Protein AF-A0A316QBG2-F1 (afdb_monomer)

Solvent-accessible surface area (backbone atoms only — not comparable to full-atom values): 4981 Å² total; per-residue (Å²): 136,61,61,62,60,54,50,53,52,44,39,50,76,71,71,38,79,82,64,96,53,47,80,47,75,56,89,72,54,73,67,57,50,52,54,46,52,52,52,46,24,64,77,68,75,50,82,80,57,74,92,67,74,44,66,88,64,52,39,20,59,52,35,42,44,51,52,53,50,52,52,51,54,52,51,60,56,58,68,68,74,116

Structure (mmCIF, N/CA/C/O backbone):
data_AF-A0A316QBG2-F1
#
_entry.id   AF-A0A316QBG2-F1
#
loop_
_atom_site.group_PDB
_atom_site.id
_atom_site.type_symbol
_atom_site.label_atom_id
_atom_site.label_alt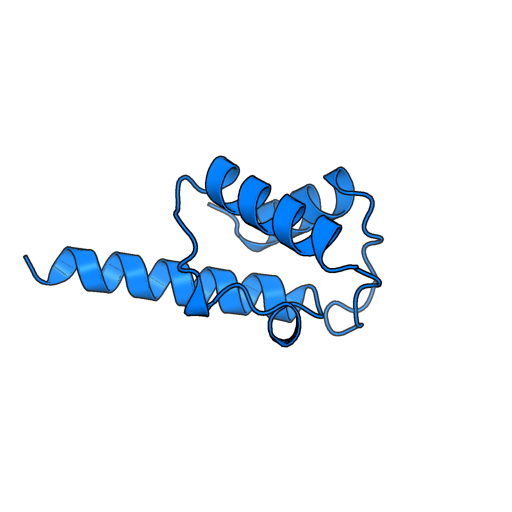_id
_atom_site.label_comp_id
_atom_site.label_asym_id
_atom_site.label_entity_id
_atom_site.label_seq_id
_atom_site.pdbx_PDB_ins_code
_atom_site.Cartn_x
_atom_site.Cartn_y
_atom_site.Cartn_z
_atom_site.occupancy
_atom_site.B_iso_or_equiv
_atom_site.auth_seq_id
_atom_site.auth_comp_id
_atom_site.auth_asym_id
_atom_site.auth_atom_id
_atom_site.pdbx_PDB_model_num
ATOM 1 N N . MET A 1 1 ? -2.344 15.271 9.015 1.00 69.75 1 MET A N 1
ATOM 2 C CA . MET A 1 1 ? -1.565 14.164 8.430 1.00 69.75 1 MET A CA 1
ATOM 3 C C . MET A 1 1 ? -1.831 14.123 6.934 1.00 69.75 1 MET A C 1
ATOM 5 O O . MET A 1 1 ? -2.980 14.309 6.558 1.00 69.75 1 MET A O 1
ATOM 9 N N . ASN A 1 2 ? -0.811 13.953 6.091 1.00 90.06 2 ASN A N 1
ATOM 10 C CA . ASN A 1 2 ? -0.991 13.884 4.640 1.00 90.06 2 ASN A CA 1
ATOM 11 C C . ASN A 1 2 ? -0.910 12.423 4.176 1.00 90.06 2 ASN A C 1
ATOM 13 O O . ASN A 1 2 ? 0.180 11.882 4.027 1.00 90.06 2 ASN A O 1
ATOM 17 N N . ILE A 1 3 ? -2.070 11.795 3.968 1.00 92.94 3 ILE A N 1
ATOM 18 C CA . ILE A 1 3 ? -2.189 10.365 3.628 1.00 92.94 3 ILE A CA 1
ATOM 19 C C . ILE A 1 3 ? -1.424 10.039 2.349 1.00 92.94 3 ILE A C 1
ATOM 21 O O . ILE A 1 3 ? -0.674 9.071 2.311 1.00 92.94 3 ILE A O 1
ATOM 25 N N . LYS A 1 4 ? -1.571 10.881 1.321 1.00 95.31 4 LYS A N 1
ATOM 26 C CA . LYS A 1 4 ? -0.892 10.691 0.038 1.00 95.31 4 LYS A CA 1
ATOM 27 C C . LYS A 1 4 ? 0.622 10.646 0.212 1.00 95.31 4 LYS A C 1
ATOM 29 O O . LYS A 1 4 ? 1.270 9.748 -0.303 1.00 95.31 4 LYS A O 1
ATOM 34 N N . GLU A 1 5 ? 1.176 11.599 0.950 1.00 95.62 5 GLU A N 1
ATOM 35 C CA . GLU A 1 5 ? 2.615 11.664 1.211 1.00 95.62 5 GLU A CA 1
ATOM 36 C C . GLU A 1 5 ? 3.104 10.456 2.020 1.00 95.62 5 GLU A C 1
ATOM 38 O O . GLU A 1 5 ? 4.117 9.860 1.669 1.00 95.62 5 GLU A O 1
ATOM 43 N N . THR A 1 6 ? 2.355 10.033 3.044 1.00 95.88 6 THR A N 1
ATOM 44 C CA . THR A 1 6 ? 2.681 8.826 3.820 1.00 95.88 6 THR A CA 1
ATOM 45 C C . THR A 1 6 ? 2.679 7.568 2.952 1.00 95.88 6 THR A C 1
ATOM 47 O O . THR A 1 6 ? 3.615 6.777 3.049 1.00 95.88 6 THR A O 1
ATOM 50 N N . VAL A 1 7 ? 1.673 7.393 2.090 1.00 96.06 7 VAL A N 1
ATOM 51 C CA . VAL A 1 7 ? 1.587 6.252 1.165 1.00 96.06 7 VAL A CA 1
ATOM 52 C C . VAL A 1 7 ? 2.782 6.244 0.214 1.00 96.06 7 VAL A C 1
ATOM 54 O O . VAL A 1 7 ? 3.472 5.235 0.136 1.00 96.06 7 VAL A O 1
ATOM 57 N N . LEU A 1 8 ? 3.072 7.368 -0.449 1.00 96.75 8 LEU A N 1
ATOM 58 C CA . LEU A 1 8 ? 4.176 7.459 -1.411 1.00 96.75 8 LEU A CA 1
ATOM 59 C C . LEU A 1 8 ? 5.530 7.135 -0.771 1.00 96.75 8 LEU A C 1
ATOM 61 O O . LEU A 1 8 ? 6.246 6.275 -1.273 1.00 96.75 8 LEU A O 1
ATOM 65 N N . ILE A 1 9 ? 5.836 7.751 0.376 1.00 96.31 9 ILE A N 1
ATOM 66 C CA . ILE A 1 9 ? 7.083 7.490 1.108 1.00 96.31 9 ILE A CA 1
ATOM 67 C C . ILE A 1 9 ? 7.177 6.015 1.506 1.00 96.31 9 ILE A C 1
ATOM 69 O O . ILE A 1 9 ? 8.232 5.407 1.371 1.00 96.31 9 ILE A O 1
ATOM 73 N N . THR A 1 10 ? 6.080 5.424 1.987 1.00 96.81 10 THR A N 1
ATOM 74 C CA . THR A 1 10 ? 6.093 4.027 2.443 1.00 96.81 10 THR A CA 1
ATOM 75 C C . THR A 1 10 ? 6.303 3.056 1.284 1.00 96.81 10 THR A C 1
ATOM 77 O O . THR A 1 10 ? 7.038 2.083 1.434 1.00 96.81 10 THR A O 1
ATOM 80 N N . LEU A 1 11 ? 5.691 3.318 0.128 1.00 96.56 11 LEU A N 1
ATOM 81 C CA . LEU A 1 11 ? 5.901 2.528 -1.083 1.00 96.56 11 LEU A CA 1
ATOM 82 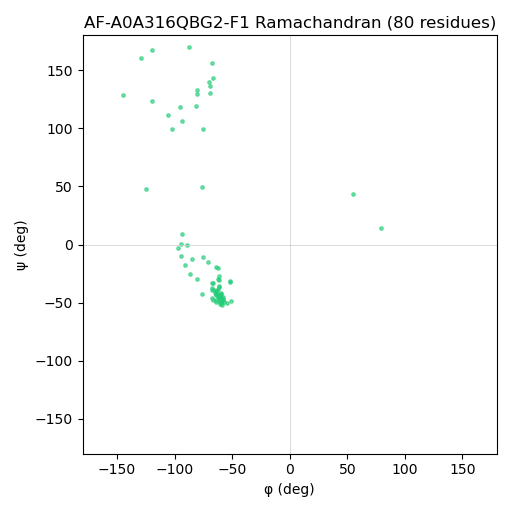C C . LEU A 1 11 ? 7.372 2.594 -1.528 1.00 96.56 11 LEU A C 1
ATOM 84 O O . LEU A 1 11 ? 7.993 1.546 -1.709 1.00 96.56 11 LEU A O 1
ATOM 88 N N . GLU A 1 12 ? 7.957 3.793 -1.602 1.00 96.00 12 GLU A N 1
ATOM 89 C CA . GLU A 1 12 ? 9.371 3.969 -1.965 1.00 96.00 12 GLU A CA 1
ATOM 90 C C . GLU A 1 12 ? 10.326 3.286 -0.971 1.00 96.00 12 GLU A C 1
ATOM 92 O O . GLU A 1 12 ? 11.258 2.594 -1.384 1.00 96.00 12 GLU A O 1
ATOM 97 N N . GLU A 1 13 ? 10.087 3.422 0.338 1.00 96.00 13 GLU A N 1
ATOM 98 C CA . GLU A 1 13 ? 10.893 2.786 1.395 1.00 96.00 13 GLU A CA 1
ATOM 99 C C . GLU A 1 13 ? 10.864 1.250 1.326 1.00 96.00 13 GLU A C 1
ATOM 101 O O . GLU A 1 13 ? 11.829 0.598 1.726 1.00 96.00 13 GLU A O 1
ATOM 106 N N . ASN A 1 14 ? 9.785 0.674 0.788 1.00 96.31 14 ASN A N 1
ATOM 107 C CA . ASN A 1 14 ? 9.629 -0.766 0.577 1.00 96.31 14 ASN A CA 1
ATOM 108 C C . ASN A 1 14 ? 10.060 -1.220 -0.831 1.00 96.31 14 ASN A C 1
ATOM 110 O O . ASN A 1 14 ? 9.862 -2.378 -1.192 1.00 96.31 14 ASN A O 1
ATOM 114 N N . GLY A 1 15 ? 10.679 -0.338 -1.624 1.00 95.31 15 GLY A N 1
ATOM 115 C CA . GLY A 1 15 ? 11.224 -0.668 -2.942 1.00 95.31 15 GLY A CA 1
ATOM 116 C C . GLY A 1 15 ? 10.191 -0.732 -4.069 1.00 95.31 15 GLY A C 1
ATOM 117 O O . GLY A 1 15 ? 10.508 -1.245 -5.142 1.00 95.31 15 GLY A O 1
ATOM 118 N N . ILE A 1 16 ? 8.981 -0.210 -3.853 1.00 96.56 16 ILE A N 1
ATOM 119 C CA . ILE A 1 16 ? 7.954 -0.105 -4.890 1.00 96.56 16 ILE A CA 1
ATOM 120 C C . ILE A 1 16 ? 8.241 1.114 -5.767 1.00 96.56 16 ILE A C 1
ATOM 122 O O . ILE A 1 16 ? 8.443 2.225 -5.276 1.00 96.56 16 ILE A O 1
ATOM 126 N N . TYR A 1 17 ? 8.243 0.903 -7.082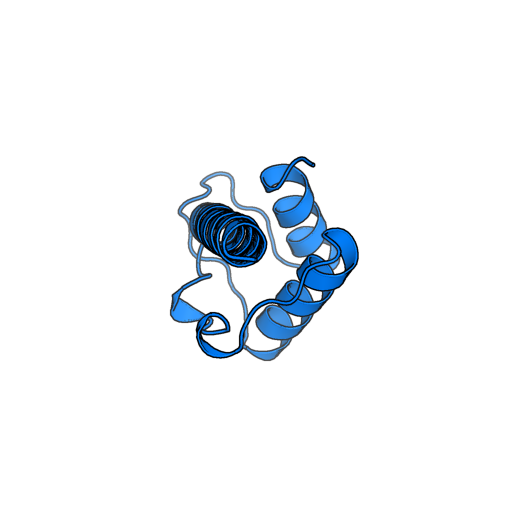 1.00 95.25 17 TYR A N 1
ATOM 127 C CA . TYR A 1 17 ? 8.344 1.988 -8.051 1.00 95.25 17 TYR A CA 1
ATOM 128 C C . TYR A 1 17 ? 7.065 2.833 -8.051 1.00 95.25 17 TYR A C 1
ATOM 130 O O . TYR A 1 17 ? 5.962 2.292 -8.044 1.00 95.25 17 TYR A O 1
ATOM 138 N N . ILE A 1 18 ? 7.220 4.158 -8.081 1.00 96.31 18 ILE A N 1
ATOM 139 C CA . ILE A 1 18 ? 6.107 5.107 -8.148 1.00 96.31 18 ILE A CA 1
ATOM 140 C C . ILE A 1 18 ? 5.847 5.454 -9.621 1.00 96.31 18 ILE A C 1
ATOM 142 O O . ILE A 1 18 ? 6.655 6.181 -10.206 1.00 96.31 18 ILE A O 1
ATOM 146 N N . PRO A 1 19 ? 4.762 4.943 -10.234 1.00 94.44 19 PRO A N 1
ATOM 147 C CA . PRO A 1 19 ? 4.394 5.298 -11.600 1.00 94.44 19 PRO A CA 1
ATOM 148 C C . PRO A 1 19 ? 3.952 6.764 -11.712 1.00 94.44 19 PRO A C 1
ATOM 150 O O . PRO A 1 19 ? 3.483 7.371 -10.745 1.00 94.44 19 PRO A O 1
ATOM 153 N N . ASP A 1 20 ? 4.067 7.322 -12.920 1.00 94.44 20 ASP A N 1
ATOM 154 C CA . ASP A 1 20 ? 3.544 8.660 -13.238 1.00 94.44 20 ASP A CA 1
ATOM 155 C C . ASP A 1 20 ? 2.003 8.693 -13.173 1.00 94.44 20 ASP A C 1
ATOM 157 O O . ASP A 1 20 ? 1.414 9.716 -12.805 1.00 94.44 20 ASP A O 1
ATOM 161 N N . ASP A 1 21 ? 1.352 7.575 -13.521 1.00 96.31 21 ASP A N 1
ATOM 162 C CA . ASP A 1 21 ? -0.092 7.368 -13.399 1.00 96.31 21 ASP A CA 1
ATOM 163 C C . ASP A 1 21 ? -0.424 6.641 -12.086 1.00 96.31 21 ASP A C 1
ATOM 165 O O . ASP A 1 21 ? -0.009 5.510 -11.851 1.00 96.31 21 ASP A O 1
ATOM 169 N N . LEU A 1 22 ? -1.201 7.289 -11.216 1.00 94.94 22 LEU A N 1
ATOM 170 C CA . LEU A 1 22 ? -1.538 6.763 -9.888 1.00 94.94 22 LEU A CA 1
ATOM 171 C C . LEU A 1 22 ? -2.581 5.634 -9.917 1.00 94.94 22 LEU A C 1
ATOM 173 O O . LEU A 1 22 ? -2.800 4.999 -8.878 1.00 94.94 22 LEU A O 1
ATOM 177 N N . ASP A 1 23 ? -3.217 5.408 -11.069 1.00 96.19 23 ASP A N 1
ATOM 178 C CA . ASP A 1 23 ? -4.138 4.297 -11.325 1.00 96.19 23 ASP A CA 1
ATOM 179 C C . ASP A 1 23 ? -3.444 3.083 -11.969 1.00 96.19 23 ASP A C 1
ATOM 181 O O . ASP A 1 23 ? -4.090 2.063 -12.213 1.00 96.19 23 ASP A O 1
ATOM 185 N N . GLU A 1 24 ? -2.132 3.154 -12.215 1.00 96.69 24 GLU A N 1
ATOM 186 C CA . GLU A 1 24 ? -1.348 2.007 -12.672 1.00 96.69 24 GLU A CA 1
ATOM 187 C C . GLU A 1 24 ? -1.197 0.959 -11.555 1.00 96.69 24 GLU A C 1
ATOM 189 O O . GLU A 1 24 ? -1.026 1.290 -10.375 1.00 96.69 24 GLU A O 1
ATOM 194 N N . GLU A 1 25 ? -1.289 -0.324 -11.929 1.00 95.62 25 GLU A N 1
ATOM 195 C CA . GLU A 1 25 ? -1.091 -1.429 -10.990 1.00 95.62 25 GLU A CA 1
ATOM 196 C C . GLU A 1 25 ? 0.377 -1.511 -10.553 1.00 95.62 25 GLU A C 1
ATOM 198 O O . GLU A 1 25 ? 1.300 -1.530 -11.365 1.00 95.62 25 GLU A O 1
ATOM 203 N N . LEU A 1 26 ? 0.583 -1.593 -9.244 1.00 95.81 26 LEU A N 1
ATOM 204 C CA . LEU A 1 26 ? 1.880 -1.740 -8.608 1.00 95.81 26 LEU A CA 1
ATOM 205 C C . LEU A 1 26 ? 2.316 -3.205 -8.662 1.00 95.81 26 LEU A C 1
ATOM 207 O O . LEU A 1 26 ? 1.558 -4.105 -8.296 1.00 95.81 26 LEU A O 1
ATOM 211 N N . ASP A 1 27 ? 3.567 -3.439 -9.058 1.00 94.19 27 ASP A N 1
ATOM 212 C CA . ASP A 1 27 ? 4.187 -4.760 -8.955 1.00 94.19 27 ASP A CA 1
ATOM 213 C C . ASP A 1 27 ? 4.556 -5.036 -7.492 1.00 94.19 27 ASP A C 1
ATOM 215 O O . ASP A 1 27 ? 5.537 -4.512 -6.960 1.00 94.19 27 ASP A O 1
ATOM 219 N N . MET A 1 28 ? 3.701 -5.797 -6.811 1.00 93.94 28 MET A N 1
ATOM 220 C CA . MET A 1 28 ? 3.783 -6.036 -5.376 1.00 93.94 28 MET A CA 1
ATOM 221 C C . MET A 1 28 ? 3.328 -7.456 -5.044 1.00 93.94 28 MET A C 1
ATOM 223 O O . MET A 1 28 ? 2.233 -7.881 -5.412 1.00 93.94 28 MET A O 1
ATOM 227 N N . ASP A 1 29 ? 4.148 -8.183 -4.287 1.00 93.25 29 ASP A N 1
ATOM 228 C CA . ASP A 1 29 ? 3.760 -9.475 -3.726 1.00 93.25 29 ASP A CA 1
ATOM 229 C C . ASP A 1 29 ? 3.062 -9.338 -2.361 1.00 93.25 29 ASP A C 1
ATOM 231 O O . ASP A 1 29 ? 3.043 -8.284 -1.723 1.00 93.25 29 ASP A O 1
ATOM 235 N N . SER A 1 30 ? 2.492 -10.442 -1.876 1.00 92.81 30 SER A N 1
ATOM 236 C CA . SER A 1 30 ? 1.777 -10.468 -0.598 1.00 92.81 30 SER A CA 1
ATOM 237 C C . SER A 1 30 ? 2.647 -10.118 0.613 1.00 92.81 30 SER A C 1
ATOM 239 O O . SER A 1 30 ? 2.125 -9.598 1.591 1.00 92.81 30 SER A O 1
ATOM 241 N N . ILE A 1 31 ? 3.950 -10.411 0.593 1.00 93.94 31 ILE A N 1
ATOM 242 C CA . ILE A 1 31 ? 4.837 -10.140 1.739 1.00 93.94 31 ILE A CA 1
ATOM 243 C C . ILE A 1 31 ? 5.156 -8.645 1.798 1.00 93.94 31 ILE A C 1
ATOM 245 O O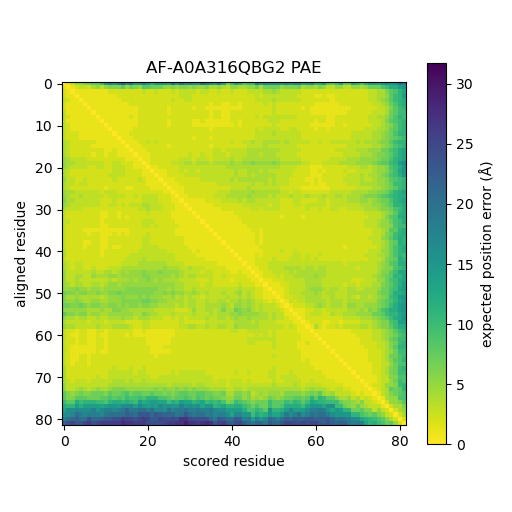 . ILE A 1 31 ? 5.114 -8.031 2.867 1.00 93.94 31 ILE A O 1
ATOM 249 N N . THR A 1 32 ? 5.423 -8.059 0.637 1.00 94.94 32 THR A N 1
ATOM 250 C CA . THR A 1 32 ? 5.682 -6.635 0.455 1.00 94.94 32 THR A CA 1
ATOM 251 C C . THR A 1 32 ? 4.439 -5.829 0.817 1.00 94.94 32 THR A C 1
ATOM 253 O O . THR A 1 32 ? 4.536 -4.886 1.597 1.00 94.94 32 THR A O 1
ATOM 256 N N . PHE A 1 33 ? 3.256 -6.273 0.380 1.00 95.44 33 PHE A N 1
ATOM 257 C CA . PHE A 1 33 ? 1.973 -5.695 0.785 1.00 95.44 33 PHE A CA 1
ATOM 258 C C . PHE A 1 33 ? 1.796 -5.651 2.308 1.00 95.44 33 PHE A C 1
ATOM 260 O O . PHE A 1 33 ? 1.494 -4.593 2.859 1.00 95.44 33 PHE A O 1
ATOM 267 N N . ILE A 1 34 ? 2.023 -6.773 2.999 1.00 94.75 34 ILE A N 1
ATOM 268 C CA . ILE A 1 34 ? 1.898 -6.821 4.462 1.00 94.75 34 ILE A CA 1
ATOM 269 C C . ILE A 1 34 ? 2.922 -5.901 5.134 1.00 94.75 34 ILE A C 1
ATOM 271 O O . ILE A 1 34 ? 2.577 -5.196 6.078 1.00 94.75 34 ILE A O 1
ATOM 275 N N . SER A 1 35 ? 4.155 -5.848 4.626 1.00 95.31 35 SER A N 1
ATOM 276 C CA . SER A 1 35 ? 5.196 -4.955 5.156 1.00 95.31 35 SER A CA 1
ATOM 277 C C . SER A 1 35 ? 4.791 -3.482 5.032 1.00 95.31 35 SER A C 1
ATOM 279 O O . SER A 1 35 ? 4.8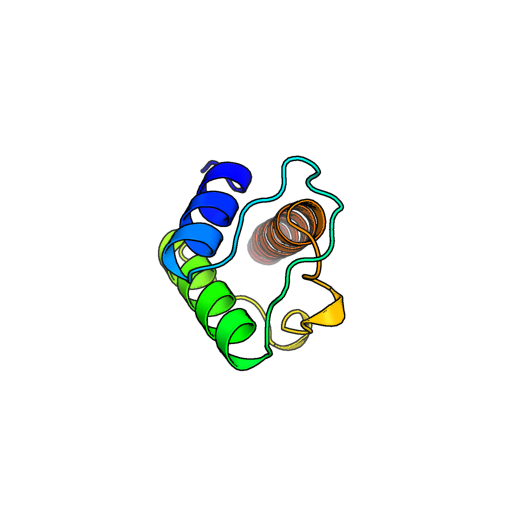86 -2.728 5.997 1.00 95.31 35 SER A O 1
ATOM 281 N N . ILE A 1 36 ? 4.248 -3.091 3.876 1.00 96.00 36 ILE A N 1
ATOM 282 C CA . ILE A 1 36 ? 3.728 -1.741 3.630 1.00 96.00 36 ILE A CA 1
ATOM 283 C C . ILE A 1 36 ? 2.558 -1.424 4.564 1.00 96.00 36 ILE A C 1
ATOM 285 O O . ILE A 1 36 ? 2.532 -0.342 5.147 1.00 96.00 36 ILE A O 1
ATOM 289 N N . ALA A 1 37 ? 1.608 -2.350 4.733 1.00 94.38 37 ALA A N 1
ATOM 290 C CA . ALA A 1 37 ? 0.464 -2.159 5.623 1.00 94.38 37 ALA A CA 1
ATOM 291 C C . ALA A 1 37 ? 0.914 -1.883 7.068 1.00 94.38 37 ALA A C 1
ATOM 293 O O . ALA A 1 37 ? 0.478 -0.893 7.655 1.00 94.38 37 ALA A O 1
ATOM 294 N N . VAL A 1 38 ? 1.862 -2.672 7.587 1.00 94.81 38 VAL A N 1
ATOM 295 C CA . VAL A 1 38 ? 2.445 -2.476 8.927 1.00 94.81 38 VAL A CA 1
ATOM 296 C C . VAL A 1 38 ? 3.164 -1.127 9.033 1.00 94.81 38 VAL A C 1
ATOM 298 O O . VAL A 1 38 ? 2.973 -0.392 10.000 1.00 94.81 38 VAL A O 1
ATOM 301 N N . CYS A 1 39 ? 3.951 -0.737 8.026 1.00 96.00 39 CYS A N 1
ATOM 302 C CA . CYS A 1 39 ? 4.607 0.573 8.026 1.00 96.00 39 CYS A CA 1
ATOM 303 C C . CYS A 1 39 ? 3.602 1.738 8.043 1.00 96.00 39 CYS A C 1
ATOM 305 O O . CYS A 1 39 ? 3.856 2.766 8.676 1.00 96.00 39 CYS A O 1
ATOM 307 N N . ILE A 1 40 ? 2.463 1.597 7.358 1.00 94.69 40 ILE A N 1
ATOM 308 C CA . ILE A 1 40 ? 1.388 2.591 7.392 1.00 94.69 40 ILE A CA 1
ATOM 309 C C . ILE A 1 40 ? 0.765 2.644 8.792 1.00 94.69 40 ILE A C 1
ATOM 311 O O . ILE A 1 40 ? 0.649 3.735 9.346 1.00 94.69 40 ILE A O 1
ATOM 315 N N . GLU A 1 41 ? 0.425 1.505 9.399 1.00 93.44 41 GLU A N 1
ATOM 316 C CA . GLU A 1 41 ? -0.077 1.441 10.781 1.00 93.44 41 GLU A CA 1
ATOM 317 C C . GLU A 1 41 ? 0.837 2.196 11.756 1.00 93.44 41 GLU A C 1
ATOM 319 O O . GLU A 1 41 ? 0.378 3.069 12.498 1.00 93.44 41 GLU A O 1
ATOM 324 N N . GLU A 1 42 ? 2.147 1.948 11.687 1.00 94.38 42 GLU A N 1
ATOM 325 C CA . GLU A 1 42 ? 3.145 2.610 12.529 1.00 94.38 42 GLU A CA 1
ATOM 326 C C . GLU A 1 42 ? 3.234 4.120 12.268 1.00 94.38 42 GLU A C 1
ATOM 328 O O . GLU A 1 42 ? 3.207 4.917 13.209 1.00 94.38 42 GLU A O 1
ATOM 333 N N . LYS A 1 43 ? 3.317 4.554 11.004 1.00 93.81 43 LYS A N 1
ATOM 334 C CA . LYS A 1 43 ? 3.435 5.986 10.668 1.00 93.81 43 LYS A CA 1
ATOM 335 C C . LYS A 1 43 ? 2.167 6.766 11.016 1.00 93.81 43 LYS A C 1
ATOM 337 O O . LYS A 1 43 ? 2.255 7.945 11.362 1.00 93.81 43 LYS A O 1
ATOM 342 N N . MET A 1 44 ? 1.002 6.131 10.904 1.00 91.00 44 MET A N 1
ATOM 343 C CA . MET A 1 44 ? -0.304 6.752 11.138 1.00 91.00 44 MET A CA 1
ATOM 344 C C . MET A 1 44 ? -0.832 6.553 12.558 1.00 91.00 44 MET A C 1
ATOM 346 O O . MET A 1 44 ? -1.797 7.218 12.924 1.00 91.00 44 MET A O 1
ATOM 350 N N . GLN A 1 45 ? -0.192 5.692 13.356 1.00 91.06 45 GLN A N 1
ATOM 351 C CA . GLN A 1 45 ? -0.661 5.281 14.682 1.00 91.06 45 GLN A CA 1
ATOM 352 C C . GLN A 1 45 ? -2.094 4.719 14.630 1.00 91.06 45 GLN A C 1
ATOM 354 O O . GLN A 1 45 ? -2.932 5.042 15.471 1.00 91.06 45 GLN A O 1
ATOM 359 N N . ILE A 1 46 ? -2.371 3.886 13.621 1.00 89.75 46 ILE A N 1
ATOM 360 C CA . ILE A 1 46 ? -3.656 3.196 13.429 1.00 89.75 46 ILE A CA 1
ATOM 361 C C . ILE A 1 46 ? -3.458 1.684 13.446 1.00 89.75 46 ILE A C 1
ATOM 363 O O . ILE A 1 46 ? -2.334 1.209 13.324 1.00 89.75 46 ILE A O 1
ATOM 367 N N . SER A 1 47 ? -4.558 0.937 13.537 1.00 89.19 47 SER A N 1
ATOM 368 C CA . SER A 1 47 ? -4.570 -0.493 13.236 1.00 89.19 47 SER A CA 1
ATOM 369 C C . SER A 1 47 ? -5.536 -0.758 12.086 1.00 89.19 47 SER A C 1
ATOM 371 O O . SER A 1 47 ? -6.704 -0.367 12.147 1.00 89.19 47 SER A O 1
ATOM 373 N N . ILE A 1 48 ? -5.032 -1.369 11.019 1.00 89.00 48 ILE A N 1
ATOM 374 C CA . ILE A 1 48 ? -5.801 -1.776 9.851 1.00 89.00 48 ILE A CA 1
ATOM 375 C C . ILE A 1 48 ? -6.483 -3.104 10.202 1.00 89.00 48 ILE A C 1
ATOM 377 O O . ILE A 1 48 ? -5.795 -4.089 10.462 1.00 89.00 48 ILE A O 1
ATOM 381 N N . PRO A 1 49 ? -7.824 -3.178 10.197 1.00 88.31 49 PRO A N 1
ATOM 382 C CA . PRO A 1 49 ? -8.502 -4.430 10.505 1.00 88.31 49 PRO A CA 1
ATOM 383 C C . PRO A 1 49 ? -8.232 -5.489 9.425 1.00 88.31 49 PRO A C 1
ATOM 385 O O . PRO A 1 49 ? -8.235 -5.173 8.234 1.00 88.31 49 PRO A O 1
ATOM 388 N N . ASP A 1 50 ? -8.087 -6.755 9.824 1.00 87.25 50 ASP A N 1
ATOM 389 C CA . ASP A 1 50 ? -7.747 -7.875 8.927 1.00 87.25 50 ASP A CA 1
ATOM 390 C C . ASP A 1 50 ? -8.659 -7.989 7.689 1.00 87.25 50 ASP A C 1
ATOM 392 O O . ASP A 1 50 ? -8.211 -8.366 6.608 1.00 87.25 50 ASP A O 1
ATOM 396 N N . GLU A 1 51 ? -9.939 -7.6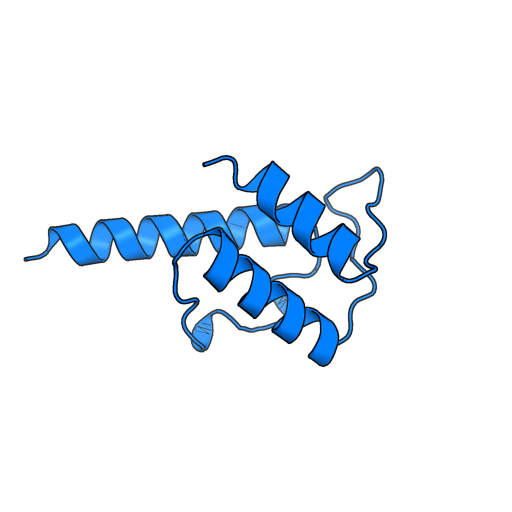20 7.801 1.00 85.44 51 GLU A N 1
ATOM 397 C CA . GLU A 1 51 ? -10.905 -7.618 6.684 1.00 85.44 51 GLU A CA 1
ATOM 398 C C . GLU A 1 51 ? -10.561 -6.620 5.555 1.00 85.44 51 GLU A C 1
ATOM 400 O O . GLU A 1 51 ? -11.043 -6.734 4.414 1.00 85.44 51 GLU A O 1
ATOM 405 N N . TYR A 1 52 ? -9.716 -5.636 5.863 1.00 84.56 52 TYR A N 1
ATOM 406 C CA . TYR A 1 52 ? -9.159 -4.696 4.904 1.00 84.56 52 TYR A CA 1
ATOM 407 C C . TYR A 1 52 ? -7.827 -5.181 4.324 1.00 84.56 52 TYR A C 1
ATOM 409 O O . TYR A 1 52 ? -7.486 -4.727 3.241 1.00 84.56 52 TYR A O 1
ATOM 417 N N . LEU A 1 53 ? -7.120 -6.147 4.927 1.00 86.31 53 LEU A N 1
ATOM 418 C CA . LEU A 1 53 ? -5.824 -6.668 4.451 1.00 86.31 53 LEU A CA 1
ATOM 419 C C . LEU A 1 53 ? -5.948 -7.622 3.245 1.00 86.31 53 LEU A C 1
ATOM 421 O O . LEU A 1 53 ? -5.377 -8.712 3.209 1.00 86.31 53 LEU A O 1
ATOM 425 N N . ALA A 1 54 ? -6.688 -7.206 2.222 1.00 88.62 54 ALA A N 1
ATOM 426 C CA . ALA A 1 54 ? -6.793 -7.903 0.950 1.00 88.62 54 ALA A CA 1
ATOM 427 C C . ALA A 1 54 ? -5.993 -7.144 -0.111 1.00 88.62 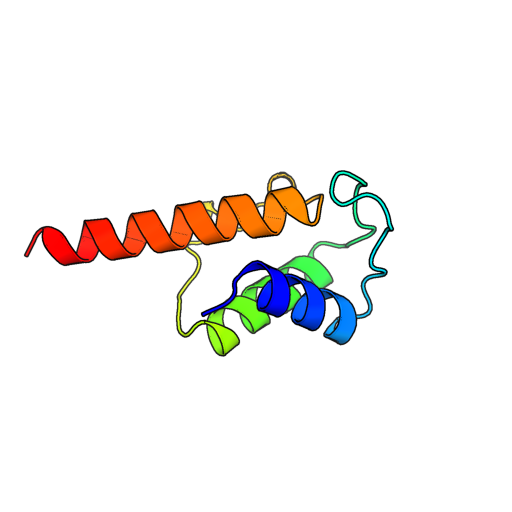54 ALA A C 1
ATOM 429 O O . ALA A 1 54 ? -6.411 -6.066 -0.528 1.00 88.62 54 ALA A O 1
ATOM 430 N N . ILE A 1 55 ? -4.888 -7.730 -0.585 1.00 87.19 55 ILE A N 1
ATOM 431 C CA . ILE A 1 55 ? -4.003 -7.115 -1.593 1.00 87.19 55 ILE A CA 1
ATOM 432 C C . ILE A 1 55 ? -4.764 -6.645 -2.842 1.00 87.19 55 ILE A C 1
ATOM 434 O O . ILE A 1 55 ? -4.437 -5.616 -3.422 1.00 87.19 55 ILE A O 1
ATOM 438 N N . ASP A 1 56 ? -5.850 -7.333 -3.208 1.00 87.62 56 ASP A N 1
ATOM 439 C CA . ASP A 1 56 ? -6.678 -6.956 -4.353 1.00 87.62 56 ASP A CA 1
ATOM 440 C C . ASP A 1 56 ? -7.349 -5.579 -4.224 1.00 87.62 56 ASP A C 1
ATOM 442 O O . ASP A 1 56 ? -7.739 -4.997 -5.235 1.00 87.62 56 ASP A O 1
ATOM 446 N N . LYS A 1 57 ? -7.483 -5.051 -3.002 1.00 87.50 57 LYS A N 1
ATOM 447 C CA . LYS A 1 57 ? -7.998 -3.701 -2.738 1.00 87.50 57 LYS A CA 1
ATOM 448 C C . LYS A 1 57 ? -6.910 -2.625 -2.840 1.00 87.50 57 LYS A C 1
ATOM 450 O O . LYS A 1 57 ? -7.255 -1.454 -2.884 1.00 87.50 57 LYS A O 1
ATOM 455 N N . PHE A 1 58 ? -5.634 -3.008 -2.886 1.00 92.56 58 PHE A N 1
ATOM 456 C CA . PHE A 1 58 ? -4.464 -2.132 -2.770 1.00 92.56 58 PHE A CA 1
ATOM 457 C C . PHE A 1 58 ? -3.527 -2.290 -3.978 1.00 92.56 58 PHE A C 1
ATOM 459 O O . PHE A 1 58 ? -2.322 -2.477 -3.831 1.00 92.56 58 PHE A O 1
ATOM 466 N N . LYS A 1 59 ? -4.085 -2.262 -5.194 1.00 93.44 59 LYS A N 1
ATOM 467 C CA . LYS A 1 59 ? -3.313 -2.482 -6.430 1.00 93.44 59 LYS A CA 1
ATOM 468 C C . LYS A 1 59 ? -2.661 -1.228 -6.989 1.00 93.44 59 LYS A C 1
ATOM 470 O O . LYS A 1 59 ? -1.678 -1.343 -7.695 1.00 93.44 59 LYS A O 1
ATOM 475 N N . THR A 1 60 ? -3.193 -0.049 -6.695 1.00 96.94 60 THR A N 1
ATOM 476 C CA . THR A 1 60 ? -2.739 1.237 -7.252 1.00 96.94 60 THR A CA 1
ATOM 477 C C . THR A 1 60 ? -2.495 2.249 -6.136 1.00 96.94 60 THR A C 1
ATOM 479 O O . THR A 1 60 ? -3.045 2.109 -5.035 1.00 96.94 60 THR A O 1
ATOM 482 N N . ILE A 1 61 ? -1.728 3.309 -6.397 1.00 97.00 61 ILE A N 1
ATOM 483 C CA . ILE A 1 61 ? -1.498 4.368 -5.398 1.00 97.00 61 ILE A CA 1
ATOM 484 C C . ILE A 1 61 ? -2.822 5.016 -4.978 1.00 97.00 61 ILE A C 1
ATOM 486 O O . ILE A 1 61 ? -3.045 5.238 -3.785 1.00 97.00 61 ILE A O 1
ATOM 490 N N . ASN A 1 62 ? -3.723 5.276 -5.930 1.00 97.31 62 ASN A N 1
ATOM 491 C CA . ASN A 1 62 ? -5.050 5.805 -5.617 1.00 97.31 62 ASN A CA 1
ATOM 492 C C . ASN A 1 62 ? -5.839 4.846 -4.719 1.00 97.31 62 ASN A C 1
ATOM 494 O O . ASN A 1 62 ? -6.382 5.283 -3.706 1.00 97.31 62 ASN A O 1
ATOM 498 N N . SER A 1 63 ? -5.814 3.540 -5.003 1.00 95.50 63 SER A N 1
ATOM 499 C CA . SER A 1 63 ? -6.495 2.552 -4.160 1.00 95.50 63 SER A CA 1
ATOM 500 C C . SER A 1 63 ? -5.929 2.510 -2.734 1.00 95.50 63 SER A C 1
ATOM 502 O O . SER A 1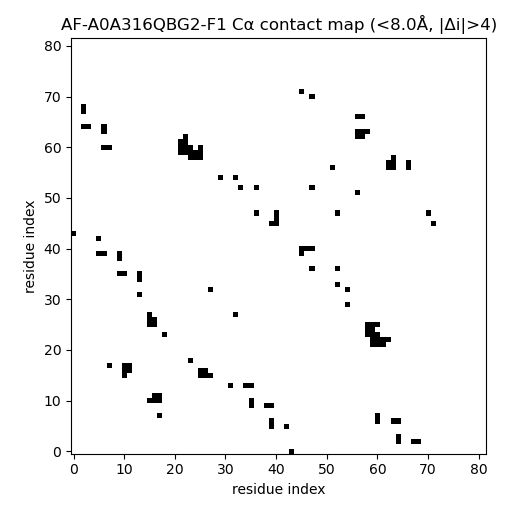 63 ? -6.699 2.436 -1.777 1.00 95.50 63 SER A O 1
ATOM 504 N N . PHE A 1 64 ? -4.610 2.653 -2.548 1.00 94.81 64 PHE A N 1
ATOM 505 C CA . PHE A 1 64 ? -4.014 2.788 -1.215 1.00 94.81 64 PHE A CA 1
ATOM 506 C C . PHE A 1 64 ? -4.578 4.005 -0.480 1.00 94.81 64 PHE A C 1
ATOM 508 O O . PHE A 1 64 ? -5.063 3.890 0.645 1.00 94.81 64 PHE A O 1
ATOM 515 N N . ILE A 1 65 ? -4.547 5.174 -1.122 1.00 95.38 65 ILE A N 1
ATOM 516 C CA . ILE A 1 65 ? -5.017 6.425 -0.521 1.00 95.38 65 ILE A CA 1
ATOM 517 C C . ILE A 1 65 ? -6.503 6.327 -0.159 1.00 95.38 65 ILE A C 1
ATOM 519 O O . ILE A 1 65 ? -6.893 6.732 0.937 1.00 95.38 65 ILE A O 1
ATOM 523 N N . GLU A 1 66 ? -7.333 5.792 -1.051 1.00 94.94 66 GLU A N 1
ATOM 524 C CA . GLU A 1 66 ? -8.772 5.639 -0.837 1.00 94.94 66 GLU A CA 1
ATOM 525 C C . GLU A 1 66 ? -9.084 4.682 0.315 1.00 94.94 66 GLU A C 1
ATOM 527 O O . GLU A 1 66 ? -9.830 5.050 1.224 1.00 94.94 66 GLU A O 1
ATOM 532 N N . ASN A 1 67 ? -8.481 3.490 0.337 1.00 93.31 67 ASN A N 1
ATOM 533 C CA . ASN A 1 67 ? -8.741 2.518 1.398 1.00 93.31 67 ASN A CA 1
ATOM 534 C C . ASN A 1 67 ? -8.274 3.028 2.766 1.00 93.31 67 ASN A C 1
ATOM 536 O O . ASN A 1 67 ? -9.010 2.896 3.741 1.00 93.31 67 ASN A O 1
ATOM 540 N N . ILE A 1 68 ? -7.103 3.669 2.849 1.00 92.75 68 ILE A N 1
ATOM 541 C CA . ILE A 1 68 ? -6.625 4.259 4.107 1.00 92.75 68 ILE A CA 1
ATOM 542 C C . ILE A 1 68 ? -7.550 5.389 4.579 1.00 92.75 68 ILE A C 1
ATOM 544 O O . ILE A 1 68 ? -7.865 5.465 5.766 1.00 92.75 68 ILE A O 1
ATOM 548 N N . ASN A 1 69 ? -8.058 6.226 3.668 1.00 92.62 69 ASN A N 1
ATOM 549 C CA . ASN A 1 69 ? -9.081 7.218 4.009 1.00 92.62 69 ASN A CA 1
ATOM 550 C C . ASN A 1 69 ? -10.357 6.566 4.558 1.00 92.62 69 ASN A C 1
ATOM 552 O O . ASN A 1 69 ? -10.911 7.045 5.546 1.00 92.62 69 ASN A O 1
ATOM 556 N N . ILE A 1 70 ? -10.844 5.494 3.930 1.00 91.25 70 ILE A N 1
ATOM 557 C CA . ILE A 1 70 ? -12.040 4.772 4.387 1.00 91.25 70 ILE A CA 1
ATOM 558 C C . ILE A 1 70 ? -11.821 4.218 5.797 1.00 91.25 70 ILE A C 1
ATOM 560 O O . ILE A 1 70 ? -12.668 4.425 6.666 1.00 91.25 70 ILE A O 1
ATOM 564 N N . ILE A 1 71 ? -10.675 3.575 6.038 1.00 90.38 71 ILE A N 1
ATOM 565 C CA . ILE A 1 71 ? -10.323 2.999 7.340 1.00 90.38 71 ILE A CA 1
ATOM 566 C C . ILE A 1 71 ? -10.292 4.094 8.408 1.00 90.38 71 ILE A C 1
ATOM 568 O O . ILE A 1 71 ? -10.986 3.971 9.414 1.00 90.38 71 ILE A O 1
ATOM 572 N N . LEU A 1 72 ? -9.589 5.203 8.170 1.00 89.31 72 LEU A N 1
ATOM 573 C CA . LEU A 1 72 ? -9.529 6.322 9.115 1.00 89.31 72 LEU A CA 1
ATOM 574 C C . LEU A 1 72 ? -10.908 6.882 9.459 1.00 89.31 72 LEU A C 1
ATOM 576 O O . LEU A 1 72 ? -11.253 6.996 10.633 1.00 89.31 72 LEU A O 1
ATOM 580 N N . ASN A 1 73 ? -11.721 7.165 8.440 1.00 89.31 73 ASN A N 1
ATOM 581 C CA . ASN A 1 73 ? -13.075 7.666 8.655 1.00 89.31 73 ASN A CA 1
ATOM 582 C C . ASN A 1 73 ? -13.928 6.651 9.432 1.00 89.31 73 ASN A C 1
ATOM 584 O O . ASN A 1 73 ? -14.773 7.040 10.236 1.00 89.31 73 ASN A O 1
ATOM 588 N N . SER A 1 74 ? -13.743 5.348 9.203 1.00 87.38 74 SER A N 1
ATOM 589 C CA . SER A 1 74 ? -14.470 4.314 9.946 1.00 87.38 74 SER A CA 1
ATOM 590 C C . SER A 1 74 ? -14.088 4.289 11.432 1.00 87.38 74 SER A C 1
ATOM 592 O O . SER A 1 74 ? -14.976 4.182 12.277 1.00 87.38 74 SER A O 1
ATOM 594 N N . LEU A 1 75 ? -12.804 4.489 11.751 1.00 81.81 75 LEU A N 1
ATOM 595 C CA . LEU A 1 75 ? -12.293 4.553 13.123 1.00 81.81 75 LEU A CA 1
ATOM 596 C C . LEU A 1 75 ? -12.805 5.804 13.855 1.00 81.81 75 LEU A C 1
ATOM 598 O O . LEU A 1 75 ? -13.355 5.688 14.947 1.00 81.81 75 LEU A O 1
ATOM 602 N N . GLU A 1 76 ? -12.749 6.981 13.221 1.00 80.00 76 GLU A N 1
ATOM 603 C CA . GLU A 1 76 ? -13.254 8.234 13.812 1.00 80.00 76 GLU A CA 1
ATOM 604 C C . GLU A 1 76 ? -14.765 8.204 14.095 1.00 80.00 76 GLU A C 1
ATOM 606 O O . GLU A 1 76 ? -15.259 8.904 14.981 1.00 80.00 76 GLU A O 1
ATOM 611 N N . ASN A 1 77 ? -15.531 7.443 13.308 1.00 76.12 77 ASN A N 1
ATOM 612 C CA . ASN A 1 77 ? -16.963 7.271 13.540 1.00 76.12 77 ASN A CA 1
ATOM 613 C C . ASN A 1 77 ? -17.254 6.233 14.631 1.00 76.12 77 ASN A C 1
ATOM 615 O O . ASN A 1 77 ? -18.256 6.380 15.328 1.00 76.12 77 ASN A O 1
ATOM 619 N N . ALA A 1 78 ? -16.392 5.227 14.808 1.00 71.00 78 ALA A N 1
ATOM 620 C CA . ALA A 1 78 ? -16.507 4.265 15.900 1.00 71.00 78 ALA A CA 1
ATOM 621 C C . ALA A 1 78 ? -16.259 4.925 17.271 1.00 71.00 78 ALA A C 1
ATOM 623 O O . ALA A 1 78 ? -16.989 4.641 18.215 1.00 71.00 78 ALA A O 1
ATOM 624 N N . GLU A 1 79 ? -15.318 5.871 17.363 1.00 59.19 79 GLU A N 1
ATOM 625 C CA . GLU A 1 79 ? -15.014 6.608 18.605 1.00 59.19 79 GLU A CA 1
ATOM 626 C C . GLU A 1 79 ? -16.104 7.610 19.034 1.00 59.19 79 GLU A C 1
ATOM 628 O O . GLU A 1 79 ? -16.110 8.071 20.171 1.00 59.19 79 GLU A O 1
ATOM 633 N N . LYS A 1 80 ? -17.044 7.969 18.149 1.00 59.72 80 LYS A N 1
ATOM 634 C CA . LYS A 1 80 ? -18.134 8.926 18.447 1.00 59.72 80 LYS A CA 1
ATOM 635 C C . LYS A 1 80 ? -19.395 8.278 19.028 1.00 59.72 80 LYS A C 1
ATOM 637 O O . LYS A 1 80 ? -20.379 8.986 19.245 1.00 59.72 80 LYS A O 1
ATOM 642 N N . ILE A 1 81 ? -19.404 6.957 19.202 1.00 53.56 81 ILE A N 1
ATOM 643 C CA . ILE A 1 81 ? -20.581 6.193 19.649 1.00 53.56 81 ILE A CA 1
ATOM 644 C C . ILE A 1 81 ? -20.553 5.911 21.169 1.00 53.56 81 ILE A C 1
ATOM 646 O O . ILE A 1 81 ? -21.547 5.413 21.697 1.00 53.56 81 ILE A O 1
ATOM 650 N N . ASP A 1 82 ? -19.499 6.315 21.885 1.00 43.06 82 ASP A N 1
ATOM 651 C CA . ASP A 1 82 ? -19.420 6.255 23.358 1.00 43.06 82 ASP A CA 1
ATOM 652 C C . ASP A 1 82 ? -19.824 7.568 24.061 1.00 43.06 82 ASP A C 1
ATOM 654 O O . ASP A 1 82 ? -19.384 8.662 23.630 1.00 43.06 82 ASP A O 1
#

Secondary structure (DSSP, 8-state):
--HHHHHHHHHHHTT----SSTTSPP---HHHHHHHHHHHHHHHT----GGG--GGG-SSHHHHHHHHHHHHHHHHHHTT--

Mean predicted aligned error: 4.04 Å

pLDDT: mean 90.31, std 9.94, range [43.06, 97.31]

Foldseek 3Di:
DDLLVQLVVLCVVLVWDADPDQPAFTPDDLVSLVSSQVSSCVVVVHDDDPVLSDVVQVGGSVSSSVSVVVRVVVVVVVVVPD

Nearest PDB structures (foldseek):
  4h2x-assembly1_C  TM=8.615E-01  e=3.177E-03  Agrobacterium fabrum str. C58
  6tg5-assembly1_A  TM=6.208E-01  e=1.2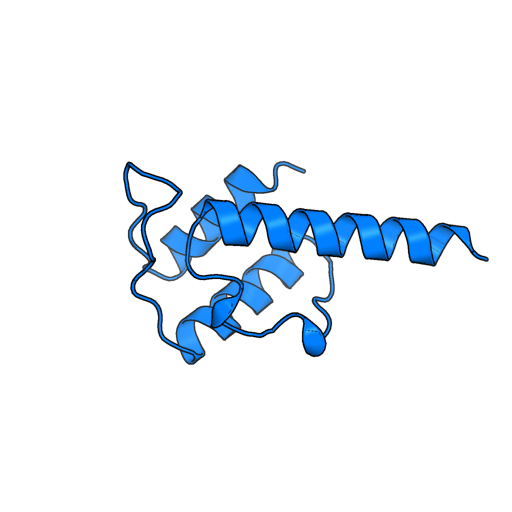74E-01  Pseudomonas fluorescens
  5jdx-assembly1_A  TM=5.806E-01  e=9.789E-02  Serratia sp. (in: enterobacteria)
  7oi9-assembly1_h  TM=7.833E-01  e=4.174E-01  Homo sapiens
  8any-assembly1_h  TM=6.519E-01  e=6.199E-01  Homo sapiens

Radius of gyration: 12.6 Å; Cα contacts (8 Å, |Δi|>4): 67; chains: 1; bounding box: 32×25×37 Å

Sequence (82 aa):
MNIKETVLITLEENGIYIPDDLDEELDMDSITFISIAVCIEEKMQISIPDEYLAIDKFKTINSFIENINIILNSLENAEKID